Protein AF-A0AAV6JRD3-F1 (afdb_monomer_lite)

Radius of gyration: 18.81 Å; chains: 1; bounding box: 59×40×42 Å

pLDDT: mean 80.66, std 15.33, range [38.19, 94.69]

Secondary structure (DSSP, 8-state):
-HHHHHHHHHHHHHHHHHHHHHHHHHHHHHHS-S-SS-TTSS-SS---SSPPPGGG---GGG---------PPPHHHHHHHH--GGGGGGS-HHHHHHHH-TT-TTGGGS-SS--EE-TT--STTSS---SSS----SEE-PPPP-HHHHHHHHHHHGGG---

Structure (mmCIF, N/CA/C/O backbone):
data_AF-A0AAV6JRD3-F1
#
_entry.id   AF-A0AAV6JRD3-F1
#
loop_
_atom_site.group_PDB
_atom_site.id
_atom_site.type_symbol
_atom_site.label_atom_id
_atom_site.label_alt_id
_atom_site.label_comp_id
_atom_site.label_asym_id
_atom_site.label_entity_id
_atom_site.label_seq_id
_atom_site.pdbx_PDB_ins_code
_atom_site.Cartn_x
_atom_site.Cartn_y
_atom_site.Cartn_z
_atom_site.occupancy
_atom_site.B_iso_or_equiv
_atom_site.auth_seq_id
_atom_site.auth_comp_id
_atom_site.auth_asym_id
_atom_site.auth_atom_id
_atom_site.pdbx_PDB_model_num
ATOM 1 N N . MET A 1 1 ? 35.121 -1.357 -2.273 1.00 59.03 1 MET A N 1
ATOM 2 C CA . MET A 1 1 ? 34.494 -2.526 -2.936 1.00 59.03 1 MET A CA 1
ATOM 3 C C . MET A 1 1 ? 33.089 -2.836 -2.415 1.00 59.03 1 MET A C 1
ATOM 5 O O . MET A 1 1 ? 32.193 -2.919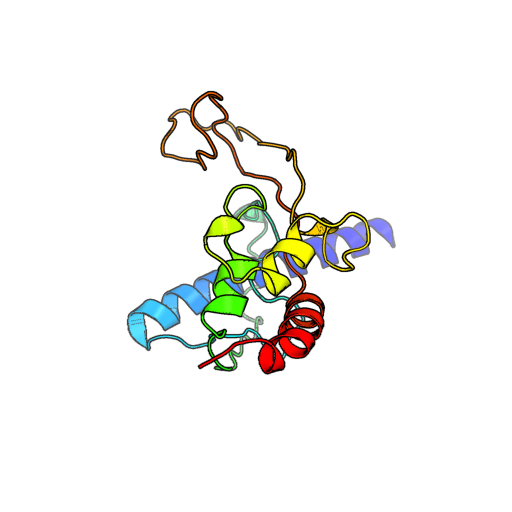 -3.239 1.00 59.03 1 MET A O 1
ATOM 9 N N . GLN A 1 2 ? 32.847 -2.940 -1.099 1.00 62.16 2 GLN A N 1
ATOM 10 C CA . GLN A 1 2 ? 31.506 -3.247 -0.549 1.00 62.16 2 GLN A CA 1
ATOM 11 C C . GLN A 1 2 ? 30.404 -2.230 -0.912 1.00 62.16 2 GLN A C 1
ATOM 13 O O . GLN A 1 2 ? 29.293 -2.633 -1.231 1.00 62.16 2 GLN A O 1
ATOM 18 N N . PHE A 1 3 ? 30.716 -0.930 -0.939 1.00 67.62 3 PHE A N 1
ATOM 19 C CA . PHE A 1 3 ? 29.739 0.125 -1.249 1.00 67.62 3 PHE A CA 1
ATOM 20 C C . PHE A 1 3 ? 29.139 0.015 -2.665 1.00 67.62 3 PHE A C 1
ATOM 22 O O . PHE A 1 3 ? 27.927 0.081 -2.839 1.00 67.62 3 PHE A O 1
ATOM 29 N N . PHE A 1 4 ? 29.976 -0.242 -3.677 1.00 69.38 4 PHE A N 1
ATOM 30 C CA . PHE A 1 4 ? 29.526 -0.425 -5.063 1.00 69.38 4 PHE A CA 1
ATOM 31 C C . PHE A 1 4 ? 28.664 -1.681 -5.243 1.00 69.38 4 PHE A C 1
ATOM 33 O O . PHE A 1 4 ? 27.686 -1.654 -5.983 1.00 69.38 4 PHE A O 1
ATOM 40 N N . SER A 1 5 ? 28.992 -2.767 -4.537 1.00 71.62 5 SER A N 1
ATOM 41 C CA . SER A 1 5 ? 28.187 -3.993 -4.560 1.00 71.62 5 SER A CA 1
ATOM 42 C C . SER A 1 5 ? 26.819 -3.798 -3.902 1.00 71.62 5 SER A C 1
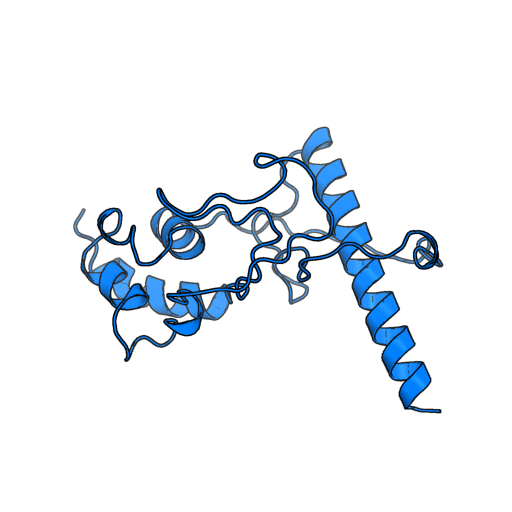ATOM 44 O O . SER A 1 5 ? 25.825 -4.284 -4.433 1.00 71.62 5 SER A O 1
ATOM 46 N N . ALA A 1 6 ? 26.741 -3.049 -2.798 1.00 73.69 6 ALA A N 1
ATOM 47 C CA . ALA A 1 6 ? 25.471 -2.741 -2.143 1.00 73.69 6 ALA A CA 1
ATOM 48 C C . ALA A 1 6 ? 24.545 -1.900 -3.039 1.00 73.69 6 ALA A C 1
ATOM 50 O O . ALA A 1 6 ? 23.369 -2.227 -3.174 1.00 73.69 6 ALA A O 1
ATOM 51 N N . ILE A 1 7 ? 25.077 -0.871 -3.711 1.00 77.75 7 ILE A N 1
ATOM 52 C CA . ILE A 1 7 ? 24.300 -0.040 -4.649 1.00 77.75 7 ILE A CA 1
ATOM 53 C C . ILE A 1 7 ? 23.761 -0.875 -5.811 1.00 77.75 7 ILE A C 1
ATOM 55 O O . ILE A 1 7 ? 22.587 -0.761 -6.156 1.00 77.75 7 ILE A O 1
ATOM 59 N N . LEU A 1 8 ? 24.600 -1.733 -6.395 1.00 79.12 8 LEU A N 1
ATOM 60 C CA . LEU A 1 8 ? 24.185 -2.582 -7.507 1.00 79.12 8 LEU A CA 1
ATOM 61 C C . LEU A 1 8 ? 23.078 -3.561 -7.088 1.00 79.12 8 LEU A C 1
ATOM 63 O O . LEU A 1 8 ? 22.110 -3.725 -7.824 1.00 79.12 8 LEU A O 1
ATOM 67 N N . HIS A 1 9 ? 23.172 -4.157 -5.896 1.00 80.38 9 HIS A N 1
ATOM 68 C CA . HIS A 1 9 ? 22.111 -5.019 -5.372 1.00 80.38 9 HIS A CA 1
ATOM 69 C C . HIS A 1 9 ? 20.792 -4.268 -5.171 1.00 80.38 9 HIS A C 1
ATOM 71 O O . HIS A 1 9 ? 19.746 -4.766 -5.580 1.00 80.38 9 HIS A O 1
ATOM 77 N N . VAL A 1 10 ? 20.824 -3.062 -4.594 1.00 81.38 10 VAL A N 1
ATOM 78 C CA . VAL A 1 10 ? 19.614 -2.242 -4.421 1.00 81.38 10 VAL A CA 1
ATOM 79 C C . VAL A 1 10 ? 18.989 -1.893 -5.772 1.00 81.38 10 VAL A C 1
ATOM 81 O O . VAL A 1 10 ? 17.775 -2.006 -5.926 1.00 81.38 10 VAL A O 1
ATOM 84 N N . LEU A 1 11 ? 19.806 -1.539 -6.767 1.00 84.25 11 LEU A N 1
ATOM 85 C CA . LEU A 1 11 ? 19.332 -1.225 -8.114 1.00 84.25 11 LEU A CA 1
ATOM 86 C C . LEU A 1 11 ? 18.676 -2.434 -8.795 1.00 84.25 11 LEU A C 1
ATOM 88 O O . LEU A 1 11 ? 17.604 -2.304 -9.383 1.00 84.25 11 LEU A O 1
ATOM 92 N N . ILE A 1 12 ? 19.287 -3.616 -8.684 1.00 84.12 12 ILE A N 1
ATOM 93 C CA . ILE A 1 12 ? 18.731 -4.859 -9.235 1.00 84.12 12 ILE A CA 1
ATOM 94 C C . ILE A 1 12 ? 17.383 -5.179 -8.580 1.00 84.12 12 ILE A C 1
ATOM 96 O O . ILE A 1 12 ? 16.427 -5.496 -9.286 1.00 84.12 12 ILE A O 1
ATOM 100 N N . MET A 1 13 ? 17.275 -5.050 -7.252 1.00 84.06 13 MET A N 1
ATOM 101 C CA . MET A 1 13 ? 16.005 -5.256 -6.545 1.00 84.06 13 MET A CA 1
ATOM 102 C C . MET A 1 13 ? 14.934 -4.265 -7.013 1.00 84.06 13 MET A C 1
ATOM 104 O O . MET A 1 13 ? 13.817 -4.674 -7.317 1.00 84.06 13 MET A O 1
ATOM 108 N N . PHE A 1 14 ? 15.282 -2.984 -7.132 1.00 87.25 14 PHE A N 1
ATOM 109 C CA . PHE A 1 14 ? 14.376 -1.926 -7.575 1.00 87.25 14 PHE A CA 1
ATOM 110 C C . PHE A 1 14 ? 13.800 -2.193 -8.974 1.00 87.25 14 PHE A C 1
ATOM 112 O O . PHE A 1 14 ? 12.584 -2.168 -9.173 1.00 87.25 14 PHE A O 1
ATOM 119 N N . VAL A 1 15 ? 14.669 -2.533 -9.931 1.00 89.25 15 VAL A N 1
ATOM 120 C CA . VAL A 1 15 ? 14.277 -2.881 -11.305 1.00 89.25 15 VAL A CA 1
ATOM 121 C C . VAL A 1 15 ? 13.451 -4.166 -11.332 1.00 89.25 15 VAL A C 1
ATOM 123 O O . VAL A 1 15 ? 12.418 -4.212 -11.998 1.00 89.25 15 VAL A O 1
ATOM 126 N N . SER A 1 16 ? 13.861 -5.189 -10.577 1.00 88.19 16 SER A N 1
ATOM 127 C CA . SER A 1 16 ? 13.130 -6.454 -10.460 1.00 88.19 16 SER A CA 1
ATOM 128 C C . SER A 1 16 ? 11.689 -6.229 -9.992 1.00 88.19 16 SER A C 1
ATOM 130 O O . SER A 1 16 ? 10.768 -6.708 -10.651 1.00 88.19 16 SER A O 1
ATOM 132 N N . ARG A 1 17 ? 11.477 -5.431 -8.933 1.00 87.75 17 ARG A N 1
ATOM 133 C CA . ARG A 1 17 ? 10.131 -5.098 -8.428 1.00 87.75 17 ARG A CA 1
ATOM 134 C C . ARG A 1 17 ? 9.294 -4.325 -9.449 1.00 87.75 17 ARG A C 1
ATOM 136 O O . ARG A 1 17 ? 8.082 -4.510 -9.527 1.00 87.75 17 ARG A O 1
ATOM 143 N N . TYR A 1 18 ? 9.918 -3.455 -10.243 1.00 90.31 18 TYR A N 1
ATOM 144 C CA . TYR A 1 18 ? 9.205 -2.715 -11.285 1.00 90.31 18 TYR A CA 1
ATOM 145 C C . TYR A 1 18 ? 8.716 -3.642 -12.406 1.00 90.31 18 TYR A C 1
ATOM 147 O O . TYR A 1 18 ? 7.549 -3.593 -12.794 1.00 90.31 18 TYR A O 1
ATOM 155 N N . VAL A 1 19 ? 9.592 -4.524 -12.900 1.00 90.38 19 VAL A N 1
ATOM 156 C CA . VAL A 1 19 ? 9.264 -5.494 -13.961 1.00 90.38 19 VAL A CA 1
ATOM 157 C C . VAL A 1 19 ? 8.207 -6.491 -13.494 1.00 90.38 19 VAL A C 1
ATOM 159 O O . VAL A 1 19 ? 7.276 -6.809 -14.230 1.00 90.38 19 VAL A O 1
ATOM 162 N N . GLU A 1 20 ? 8.301 -6.922 -12.244 1.00 88.50 20 GLU A N 1
ATOM 163 C CA . GLU A 1 20 ? 7.298 -7.740 -11.578 1.00 88.50 20 GLU A CA 1
ATOM 164 C C . GLU A 1 20 ? 5.902 -7.088 -11.580 1.00 88.50 20 GLU A C 1
ATOM 166 O O . GLU A 1 20 ? 4.917 -7.726 -11.970 1.00 88.50 20 GLU A O 1
ATOM 171 N N . GLY A 1 21 ? 5.825 -5.791 -11.259 1.00 88.50 21 GLY A N 1
ATOM 172 C CA . GLY A 1 21 ? 4.598 -4.998 -11.365 1.00 88.50 21 GLY A CA 1
ATOM 173 C C . GLY A 1 21 ? 4.055 -4.911 -12.796 1.00 88.50 21 GLY A C 1
ATOM 174 O O . GLY A 1 21 ? 2.849 -5.054 -13.004 1.00 88.50 21 GLY A O 1
ATOM 175 N N . LEU A 1 22 ? 4.921 -4.754 -13.805 1.00 90.50 22 LEU A N 1
ATOM 176 C CA . LEU A 1 22 ? 4.503 -4.780 -15.215 1.00 90.50 22 LEU A CA 1
ATOM 177 C C . LEU A 1 22 ? 3.890 -6.134 -15.597 1.00 90.50 22 LEU A C 1
ATOM 179 O O . LEU A 1 22 ? 2.825 -6.179 -16.215 1.00 90.50 22 LEU A O 1
ATOM 183 N N . CYS A 1 23 ? 4.519 -7.241 -15.194 1.00 90.00 23 CYS A N 1
ATOM 184 C CA . CYS A 1 23 ? 3.989 -8.581 -15.433 1.00 90.00 23 CYS A CA 1
ATOM 185 C C . CYS A 1 23 ? 2.645 -8.808 -14.727 1.00 90.00 23 CYS A C 1
ATOM 187 O O . CYS A 1 23 ? 1.759 -9.435 -15.314 1.00 90.00 23 CYS A O 1
ATOM 189 N N . TRP A 1 24 ? 2.473 -8.282 -13.510 1.00 89.88 24 TRP A N 1
ATOM 190 C CA . TRP A 1 24 ? 1.201 -8.335 -12.787 1.00 89.88 24 TRP A CA 1
ATOM 191 C C . TRP A 1 24 ? 0.104 -7.595 -13.556 1.00 89.88 24 TRP A C 1
ATOM 193 O O . TRP A 1 24 ? -0.953 -8.171 -13.807 1.00 89.88 24 TRP A O 1
ATOM 203 N N . VAL A 1 25 ? 0.377 -6.369 -14.025 1.00 91.00 25 VAL A N 1
ATOM 204 C CA . VAL A 1 25 ? -0.578 -5.586 -14.829 1.00 91.00 25 VAL A CA 1
ATOM 205 C C . VAL A 1 25 ? -0.938 -6.333 -16.109 1.00 91.00 25 VAL A C 1
ATOM 207 O O . VAL A 1 25 ? -2.117 -6.480 -16.418 1.00 91.00 25 VAL A O 1
ATOM 210 N N . CYS A 1 26 ? 0.041 -6.869 -16.842 1.00 90.50 26 CYS A N 1
ATOM 211 C CA . CYS A 1 26 ? -0.246 -7.657 -18.038 1.00 90.50 26 CYS A CA 1
ATOM 212 C C . CYS A 1 26 ? -1.165 -8.849 -17.727 1.00 90.50 26 CYS A C 1
ATOM 214 O O . CYS A 1 26 ? -2.186 -9.018 -18.393 1.00 90.50 26 CYS A O 1
ATOM 216 N N . ARG A 1 27 ? -0.864 -9.655 -16.701 1.00 89.94 27 ARG A N 1
ATOM 217 C CA . ARG A 1 27 ? -1.726 -10.793 -16.341 1.00 89.94 27 ARG A CA 1
ATOM 218 C C . ARG A 1 27 ? -3.112 -10.344 -15.887 1.00 89.94 27 ARG A C 1
ATOM 220 O O . ARG A 1 27 ? -4.080 -10.964 -16.307 1.00 89.94 27 ARG A O 1
ATOM 227 N N . TYR A 1 28 ? -3.218 -9.237 -15.154 1.00 91.19 28 TYR A N 1
ATOM 228 C CA . TYR A 1 28 ? -4.501 -8.661 -14.756 1.00 91.19 28 TYR A CA 1
ATOM 229 C C . TYR A 1 28 ? -5.429 -8.413 -15.955 1.00 91.19 28 TYR A C 1
ATOM 231 O O . TYR A 1 28 ? -6.585 -8.832 -15.933 1.00 91.19 28 TYR A O 1
ATOM 239 N N . TYR A 1 29 ? -4.913 -7.812 -17.032 1.00 94.31 29 TYR A N 1
ATOM 240 C CA . TYR A 1 29 ? -5.709 -7.530 -18.233 1.00 94.31 29 TYR A CA 1
ATOM 241 C C . TYR A 1 29 ? -6.077 -8.782 -19.046 1.00 94.31 29 TYR A C 1
ATOM 243 O O . TYR A 1 29 ? -7.164 -8.826 -19.618 1.00 94.31 29 TYR A O 1
ATOM 251 N N . TYR A 1 30 ? -5.195 -9.784 -19.128 1.00 93.62 30 TYR A N 1
ATOM 252 C CA . TYR A 1 30 ? -5.395 -10.942 -20.016 1.00 93.62 30 TYR A CA 1
ATOM 253 C C . TYR A 1 30 ? -5.946 -12.198 -19.325 1.00 93.62 30 TYR A C 1
ATOM 255 O O . TYR A 1 30 ? -6.532 -13.049 -19.989 1.00 93.62 30 TYR A O 1
ATOM 263 N N . GLN A 1 31 ? -5.730 -12.351 -18.020 1.00 91.38 31 GLN A N 1
ATOM 264 C CA . GLN A 1 31 ? -6.025 -13.565 -17.246 1.00 91.38 31 GLN A CA 1
ATOM 265 C C . GLN A 1 31 ? -6.807 -13.271 -15.953 1.00 91.38 31 GLN A C 1
ATOM 267 O O . GLN A 1 31 ? -7.158 -14.202 -15.231 1.00 91.38 31 GLN A O 1
ATOM 272 N N . GLY A 1 32 ? -7.110 -12.000 -15.669 1.00 87.56 32 GLY A N 1
ATOM 273 C CA . GLY A 1 32 ? -7.724 -11.576 -14.415 1.00 87.56 32 GLY A CA 1
ATOM 274 C C . GLY A 1 32 ? -6.714 -11.470 -13.271 1.00 87.56 32 GLY A C 1
ATOM 275 O O . GLY A 1 32 ? -5.501 -11.542 -13.468 1.00 87.56 32 GLY A O 1
ATOM 276 N N . VAL A 1 33 ? -7.216 -11.261 -12.052 1.00 86.06 33 VAL A N 1
ATOM 277 C CA . VAL A 1 33 ? -6.373 -11.046 -10.866 1.00 86.06 33 VAL A CA 1
ATOM 278 C C . VAL A 1 33 ? -5.498 -12.273 -10.608 1.00 86.06 33 VAL A C 1
ATOM 280 O O . VAL A 1 33 ? -6.005 -13.350 -10.312 1.00 86.06 33 VAL A O 1
ATOM 283 N N . CYS A 1 34 ? -4.177 -12.101 -10.699 1.00 82.69 34 CYS A N 1
ATOM 284 C CA . CYS A 1 34 ? -3.201 -13.155 -10.410 1.00 82.69 34 CYS A CA 1
ATOM 285 C C . CYS A 1 34 ? -2.687 -13.129 -8.961 1.00 82.69 34 CYS A C 1
ATOM 287 O O . CYS A 1 34 ? -2.080 -14.103 -8.521 1.00 82.69 34 CYS A O 1
ATOM 289 N N . SER A 1 35 ? -2.923 -12.034 -8.231 1.00 80.69 35 SER A N 1
ATOM 290 C CA . SER A 1 35 ? -2.590 -11.880 -6.813 1.00 80.69 35 SER A CA 1
ATOM 291 C C . SER A 1 35 ? -3.409 -10.742 -6.190 1.00 80.69 35 SER A C 1
ATOM 293 O O . SER A 1 35 ? -3.308 -9.603 -6.648 1.00 80.69 35 SER A O 1
ATOM 295 N N . TRP A 1 36 ? -4.235 -11.075 -5.194 1.00 75.00 36 TRP A N 1
ATOM 296 C CA . TRP A 1 36 ? -4.930 -10.167 -4.268 1.00 75.00 36 TRP A CA 1
ATOM 297 C C . TRP A 1 36 ? -4.022 -9.749 -3.119 1.00 75.00 36 TRP A C 1
ATOM 299 O O . TRP A 1 36 ? -4.030 -8.596 -2.700 1.00 75.00 36 TRP A O 1
ATOM 309 N N . LEU A 1 37 ? -3.247 -10.719 -2.637 1.00 64.56 37 LEU A N 1
ATOM 310 C CA . LEU A 1 37 ? -2.224 -10.563 -1.621 1.00 64.56 37 LEU A CA 1
ATOM 311 C C . LEU A 1 37 ? -0.961 -11.170 -2.185 1.00 64.56 37 LEU A C 1
ATOM 313 O O . LEU A 1 37 ? -0.920 -12.362 -2.500 1.00 64.56 37 LEU A O 1
ATOM 317 N N . TRP A 1 38 ? 0.077 -10.359 -2.269 1.00 52.78 38 TRP A N 1
ATOM 318 C CA . TRP A 1 38 ? 1.421 -10.764 -2.656 1.00 52.78 38 TRP A CA 1
ATOM 319 C C . TRP A 1 38 ? 2.109 -11.550 -1.527 1.00 52.78 38 TRP A C 1
ATOM 321 O O . TRP A 1 38 ? 3.218 -11.266 -1.083 1.00 52.78 38 TRP A O 1
ATOM 331 N N . SER A 1 39 ? 1.407 -12.562 -1.021 1.00 40.41 39 SER A N 1
ATOM 332 C CA . SER A 1 39 ? 1.873 -13.486 -0.004 1.00 40.41 39 SER A CA 1
ATOM 333 C C . SER A 1 39 ? 2.774 -14.503 -0.688 1.00 40.41 39 SER A C 1
ATOM 335 O O . SER A 1 39 ? 2.282 -15.425 -1.332 1.00 40.41 39 SER A O 1
ATOM 337 N N . VAL A 1 40 ? 4.084 -14.237 -0.639 1.00 41.69 40 VAL A N 1
ATOM 338 C CA . VAL A 1 40 ? 5.201 -15.193 -0.449 1.00 41.69 40 VAL A CA 1
ATOM 339 C C . VAL A 1 40 ? 6.560 -14.491 -0.661 1.00 41.69 40 VAL A C 1
ATOM 341 O O . VAL A 1 40 ? 7.562 -14.983 -0.154 1.00 41.69 40 VAL A O 1
ATOM 344 N N . SER A 1 41 ? 6.626 -13.302 -1.280 1.00 42.41 41 SER A N 1
ATOM 345 C CA . SER A 1 41 ? 7.865 -12.502 -1.324 1.00 42.41 41 SER A CA 1
ATOM 346 C C . SER A 1 41 ? 7.669 -11.105 -0.735 1.00 42.41 41 SER A C 1
ATOM 348 O O . SER A 1 41 ? 7.532 -10.149 -1.482 1.00 42.41 41 SER A O 1
ATOM 350 N N . ASP A 1 42 ? 7.617 -11.022 0.595 1.00 48.81 42 ASP A N 1
ATOM 351 C CA . ASP A 1 42 ? 7.849 -9.873 1.496 1.00 48.81 42 ASP A CA 1
ATOM 352 C C . ASP A 1 42 ? 7.395 -8.427 1.161 1.00 48.81 42 ASP A C 1
ATOM 354 O O . ASP A 1 42 ? 7.507 -7.587 2.049 1.00 48.81 42 ASP A O 1
ATOM 358 N N . LEU A 1 43 ? 6.840 -8.075 -0.005 1.00 49.69 43 LEU A N 1
ATOM 359 C CA . LEU A 1 43 ? 6.364 -6.725 -0.331 1.00 49.69 43 LEU A CA 1
ATOM 360 C C . LEU A 1 43 ? 5.101 -6.784 -1.214 1.00 49.69 43 LEU A C 1
ATOM 362 O O . LEU A 1 43 ? 5.092 -7.358 -2.299 1.00 49.69 43 LEU A O 1
ATOM 366 N N . LEU A 1 44 ? 4.029 -6.174 -0.695 1.00 55.78 44 LEU A N 1
ATOM 367 C CA . LEU A 1 44 ? 2.626 -6.265 -1.129 1.00 55.78 44 LEU A CA 1
ATOM 368 C C . LEU A 1 44 ? 2.268 -5.536 -2.443 1.00 55.78 44 LEU A C 1
ATOM 370 O O . LEU A 1 44 ? 1.137 -5.600 -2.920 1.00 55.78 44 LEU A O 1
ATOM 374 N N . PHE A 1 45 ? 3.190 -4.748 -2.969 1.00 68.25 45 PHE A N 1
ATOM 375 C CA . PHE A 1 45 ? 2.981 -3.758 -4.020 1.00 68.25 45 PHE A CA 1
ATOM 376 C C . PHE A 1 45 ? 4.366 -3.271 -4.449 1.00 68.25 45 PHE A C 1
ATOM 378 O O . PHE A 1 45 ? 5.366 -3.586 -3.803 1.00 68.25 45 PHE A O 1
ATOM 385 N N . TYR A 1 46 ? 4.440 -2.469 -5.510 1.00 83.06 46 TYR A N 1
ATOM 386 C CA . TYR A 1 46 ? 5.684 -1.805 -5.889 1.00 83.06 46 TYR A CA 1
ATOM 387 C C . TYR A 1 46 ? 6.129 -0.826 -4.782 1.00 83.06 46 TYR A C 1
ATOM 389 O O . TYR A 1 46 ? 5.510 0.232 -4.637 1.00 83.06 46 TYR A O 1
ATOM 397 N N . PRO A 1 47 ? 7.176 -1.136 -3.991 1.00 83.00 47 PRO A N 1
ATOM 398 C CA . PRO A 1 47 ? 7.389 -0.524 -2.682 1.00 83.00 47 PRO A CA 1
ATOM 399 C C . PRO A 1 47 ? 8.209 0.762 -2.744 1.00 83.00 47 PRO A C 1
ATOM 401 O O . PRO A 1 47 ? 9.013 1.069 -1.866 1.00 83.00 47 PRO A O 1
ATOM 404 N N . TYR A 1 48 ? 8.012 1.512 -3.821 1.00 86.56 48 TYR A N 1
ATOM 405 C CA . TYR A 1 48 ? 8.744 2.726 -4.106 1.00 86.56 48 TYR A CA 1
ATOM 406 C C . TYR A 1 48 ? 7.811 3.742 -4.751 1.00 86.56 48 TYR A C 1
ATOM 408 O O . TYR A 1 48 ? 6.955 3.405 -5.567 1.00 86.56 48 TYR A O 1
ATOM 416 N N . HIS A 1 49 ? 8.008 5.016 -4.432 1.00 84.81 49 HIS A N 1
ATOM 417 C CA . HIS A 1 49 ? 7.192 6.091 -4.997 1.00 84.81 49 HIS A CA 1
ATOM 418 C C . HIS A 1 49 ? 7.604 6.497 -6.425 1.00 84.81 49 HIS A C 1
ATOM 420 O O . HIS A 1 49 ? 6.863 7.213 -7.096 1.00 84.81 49 HIS A O 1
ATOM 426 N N . TYR A 1 50 ? 8.761 6.031 -6.911 1.00 87.06 50 TYR A N 1
ATOM 427 C CA . TYR A 1 50 ? 9.331 6.391 -8.217 1.00 87.06 50 TYR A CA 1
ATOM 428 C C . TYR A 1 50 ? 9.652 5.155 -9.043 1.00 87.06 50 TYR A C 1
ATOM 430 O O . TYR A 1 50 ? 9.999 4.122 -8.484 1.00 87.06 50 TYR A O 1
ATOM 438 N N . ALA A 1 51 ? 9.591 5.274 -10.368 1.00 89.44 51 ALA A N 1
ATOM 439 C CA . ALA A 1 51 ? 10.033 4.242 -11.304 1.00 89.44 51 ALA A CA 1
ATOM 440 C C . ALA A 1 51 ? 11.569 4.256 -11.490 1.00 89.44 51 ALA A C 1
ATOM 442 O O . ALA A 1 51 ? 12.183 5.315 -11.328 1.00 89.44 51 ALA A O 1
ATOM 443 N N . PRO A 1 52 ? 12.194 3.125 -11.870 1.00 91.06 52 PRO A N 1
ATOM 444 C CA . PRO A 1 52 ? 13.596 3.094 -12.275 1.00 91.06 52 PRO A CA 1
ATOM 445 C C . PRO A 1 52 ? 13.827 3.814 -13.604 1.00 91.06 52 PRO A C 1
ATOM 447 O O . PRO A 1 52 ? 12.914 3.976 -14.419 1.00 91.06 52 PRO A O 1
ATOM 450 N N . PHE A 1 53 ? 15.077 4.205 -13.859 1.00 89.25 53 PHE A N 1
ATOM 451 C CA . PHE A 1 53 ? 15.462 4.688 -15.180 1.00 89.25 53 PHE A CA 1
ATOM 452 C C . PHE A 1 53 ? 15.497 3.540 -16.187 1.00 89.25 53 PHE A C 1
ATOM 454 O O . PHE A 1 53 ? 15.913 2.420 -15.888 1.00 89.25 53 PHE A O 1
ATOM 461 N N . ALA A 1 54 ? 15.141 3.838 -17.438 1.00 89.56 54 ALA A N 1
ATOM 462 C CA . ALA A 1 54 ? 15.171 2.840 -18.503 1.00 89.56 54 ALA A CA 1
ATOM 463 C C . ALA A 1 54 ? 16.580 2.287 -18.779 1.00 89.56 54 ALA A C 1
ATOM 465 O O . ALA A 1 54 ? 16.722 1.130 -19.163 1.00 89.56 54 ALA A O 1
ATOM 466 N N . SER A 1 55 ? 17.627 3.081 -18.534 1.00 91.62 55 SER A N 1
ATOM 467 C CA . SER A 1 55 ? 19.029 2.659 -18.652 1.00 91.62 55 SER A CA 1
ATOM 468 C C . SER A 1 55 ? 19.424 1.530 -17.697 1.00 91.62 55 SER A C 1
ATOM 470 O O . SER A 1 55 ? 20.426 0.849 -17.948 1.00 91.62 55 SER A O 1
ATOM 472 N N . ASP A 1 56 ? 18.656 1.347 -16.622 1.00 89.56 56 ASP A N 1
ATOM 473 C CA . ASP A 1 56 ? 18.926 0.383 -15.556 1.00 89.56 56 ASP A CA 1
ATOM 474 C C . ASP A 1 56 ? 18.187 -0.945 -15.786 1.00 89.56 56 ASP A C 1
ATOM 476 O O . ASP A 1 56 ? 18.510 -1.951 -15.158 1.00 89.56 56 ASP A O 1
ATOM 480 N N . MET A 1 57 ? 17.249 -0.987 -16.742 1.00 87.00 57 MET A N 1
ATOM 481 C CA . MET A 1 57 ? 16.504 -2.186 -17.136 1.00 87.00 57 MET A CA 1
ATOM 482 C C . MET A 1 57 ? 17.368 -3.142 -17.973 1.00 87.00 57 MET A C 1
ATOM 484 O O . MET A 1 57 ? 17.214 -3.265 -19.188 1.00 87.00 57 MET A O 1
ATOM 488 N N . LYS A 1 58 ? 18.314 -3.817 -17.318 1.00 87.12 58 LYS A N 1
ATOM 489 C CA . LYS A 1 58 ? 19.253 -4.775 -17.921 1.00 87.12 58 LYS A CA 1
ATOM 490 C C . LYS A 1 58 ? 19.144 -6.135 -17.235 1.00 87.12 58 LYS A C 1
ATOM 492 O O . LYS A 1 58 ? 18.805 -6.205 -16.061 1.00 87.12 58 LYS A O 1
ATOM 497 N N . GLY A 1 59 ? 19.464 -7.210 -17.961 1.00 82.69 59 GLY A N 1
ATOM 498 C CA . GLY A 1 59 ? 19.514 -8.565 -17.388 1.00 82.69 59 GLY A CA 1
ATOM 499 C C . GLY A 1 59 ? 18.148 -9.130 -16.983 1.00 82.69 59 GLY A C 1
ATOM 500 O O . GLY A 1 59 ? 18.055 -9.872 -16.018 1.00 82.69 59 GLY A O 1
ATOM 501 N N . LEU A 1 60 ? 17.081 -8.764 -17.701 1.00 83.75 60 LEU A N 1
ATOM 502 C CA . LEU A 1 60 ? 15.709 -9.153 -17.347 1.00 83.75 60 LEU A CA 1
ATOM 503 C C . LEU A 1 60 ? 15.339 -10.590 -17.745 1.00 83.75 60 LEU A C 1
ATOM 505 O O . LEU A 1 60 ? 14.314 -11.093 -17.297 1.00 83.75 60 LEU A O 1
ATOM 509 N N . ALA A 1 61 ? 16.132 -11.232 -18.607 1.00 83.75 61 ALA A N 1
ATOM 510 C CA . ALA A 1 61 ? 15.819 -12.553 -19.157 1.00 83.75 61 ALA A CA 1
ATOM 511 C C . ALA A 1 61 ? 15.811 -13.661 -18.091 1.00 83.75 61 ALA A C 1
ATOM 513 O O . ALA A 1 61 ? 15.055 -14.617 -18.223 1.00 83.75 61 ALA A O 1
ATOM 514 N N . ASP A 1 62 ? 16.608 -13.497 -17.035 1.00 82.06 62 ASP A N 1
ATOM 515 C CA . ASP A 1 62 ? 16.765 -14.482 -15.962 1.00 82.06 62 ASP A CA 1
ATOM 516 C C . ASP A 1 62 ? 15.800 -14.237 -14.785 1.00 82.06 62 ASP A C 1
ATOM 518 O O . ASP A 1 62 ? 15.893 -14.895 -13.750 1.00 82.06 62 ASP A O 1
ATOM 522 N N . LEU A 1 63 ? 14.886 -13.263 -14.900 1.00 81.56 63 LEU A N 1
ATOM 523 C CA . LEU A 1 63 ? 13.964 -12.919 -13.822 1.00 81.56 63 LEU A CA 1
ATOM 524 C C . LEU A 1 63 ? 12.767 -13.881 -13.799 1.00 81.56 63 LEU A C 1
ATOM 526 O O . LEU A 1 63 ? 11.835 -13.766 -14.596 1.00 81.56 63 LEU A O 1
ATOM 530 N N . GLU A 1 64 ? 12.763 -14.802 -12.840 1.00 82.25 64 GLU A N 1
ATOM 531 C CA . GLU A 1 64 ? 11.615 -15.670 -12.579 1.00 82.25 64 GLU A CA 1
ATOM 532 C C . GLU A 1 64 ? 10.562 -14.946 -11.726 1.00 82.25 64 GLU A C 1
ATOM 534 O O . GLU A 1 64 ? 10.811 -14.586 -10.576 1.00 82.25 64 GLU A O 1
ATOM 539 N N . ILE A 1 65 ? 9.365 -14.743 -12.290 1.00 83.31 65 ILE A N 1
ATOM 540 C CA . ILE A 1 65 ? 8.240 -14.080 -11.612 1.00 83.31 65 ILE A CA 1
ATOM 541 C C . ILE A 1 65 ? 7.106 -15.079 -11.401 1.00 83.31 65 ILE A C 1
ATOM 543 O O . ILE A 1 65 ? 6.496 -15.583 -12.354 1.00 83.31 65 ILE A O 1
ATOM 547 N N . THR A 1 66 ? 6.782 -15.314 -10.134 1.00 83.19 66 THR A N 1
ATOM 548 C CA . THR A 1 66 ? 5.665 -16.157 -9.707 1.00 83.19 66 THR A CA 1
ATOM 549 C C . THR A 1 66 ? 4.669 -15.320 -8.913 1.00 83.19 66 THR A C 1
ATOM 551 O O . THR A 1 66 ? 5.057 -14.461 -8.129 1.00 83.19 66 THR A O 1
ATOM 554 N N . PHE A 1 67 ? 3.375 -15.544 -9.146 1.00 81.44 67 PHE A N 1
ATOM 555 C CA . PHE A 1 67 ? 2.305 -14.868 -8.415 1.00 81.44 67 PHE A CA 1
ATOM 556 C C . PHE A 1 67 ? 1.502 -15.905 -7.637 1.00 81.44 67 PHE A C 1
ATOM 558 O O . PHE A 1 67 ? 1.210 -16.985 -8.157 1.00 81.44 67 PHE A O 1
ATOM 565 N N . PHE A 1 68 ? 1.112 -15.545 -6.419 1.00 82.19 68 PHE A N 1
ATOM 566 C CA . PHE A 1 68 ? 0.224 -16.330 -5.572 1.00 82.19 68 PHE A CA 1
ATOM 567 C C . PHE A 1 68 ? -1.074 -15.549 -5.381 1.00 82.19 68 PHE A C 1
ATOM 569 O O . PHE A 1 68 ? -1.039 -14.355 -5.085 1.00 82.19 68 PHE A O 1
ATOM 576 N N . LEU A 1 69 ? -2.218 -16.212 -5.577 1.00 81.50 69 LEU A N 1
ATOM 577 C CA . LEU A 1 69 ? -3.503 -15.519 -5.663 1.00 81.50 69 LEU A CA 1
ATOM 578 C C . LEU A 1 69 ? -3.891 -14.828 -4.348 1.00 81.50 69 LEU A C 1
ATOM 580 O O . LEU A 1 69 ? -4.354 -13.696 -4.384 1.00 81.50 69 LEU A O 1
ATOM 584 N N . GLY A 1 70 ? -3.688 -15.471 -3.198 1.00 80.69 70 GLY A N 1
ATOM 585 C CA . GLY A 1 70 ? -4.129 -14.930 -1.909 1.00 80.69 70 GLY A CA 1
ATOM 586 C C . GLY A 1 70 ? -5.647 -14.706 -1.831 1.00 80.69 70 GLY A C 1
ATOM 587 O O . GLY A 1 70 ? -6.409 -15.237 -2.641 1.00 80.69 70 GLY A O 1
ATOM 588 N N . GLU A 1 71 ? -6.080 -13.912 -0.855 1.00 82.50 71 GLU A N 1
ATOM 589 C CA . GLU A 1 71 ? -7.490 -13.587 -0.604 1.00 82.50 71 GLU A CA 1
ATOM 590 C C . GLU A 1 71 ? -7.685 -12.067 -0.537 1.00 82.50 71 GLU A C 1
ATOM 592 O O . GLU A 1 71 ? -6.810 -11.368 -0.046 1.00 82.50 71 GLU A O 1
ATOM 597 N N . PRO A 1 72 ? -8.805 -11.506 -1.006 1.00 86.38 72 PRO A N 1
ATOM 598 C CA . PRO A 1 72 ? -9.057 -10.075 -0.856 1.00 86.38 72 PRO A CA 1
ATOM 599 C C . PRO A 1 72 ? -9.218 -9.676 0.621 1.00 86.38 72 PRO A C 1
ATOM 601 O O . PRO A 1 72 ? -9.740 -10.443 1.432 1.00 8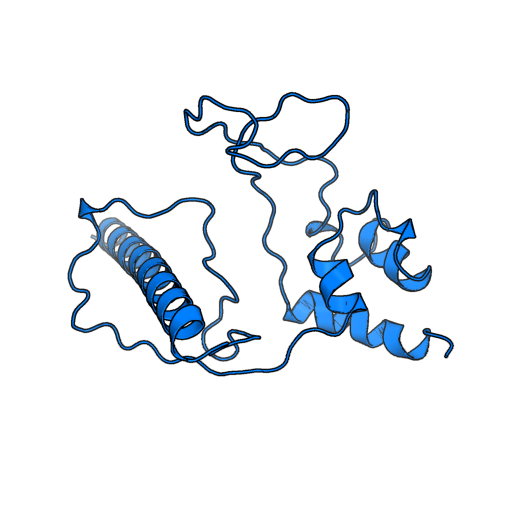6.38 72 PRO A O 1
ATOM 604 N N . PHE A 1 73 ? -8.841 -8.439 0.960 1.00 86.50 73 PHE A N 1
ATOM 605 C CA . PHE A 1 73 ? -9.130 -7.871 2.278 1.00 86.50 73 PHE A CA 1
ATOM 606 C C . PHE A 1 73 ? -10.629 -7.826 2.572 1.00 86.50 73 PHE A C 1
ATOM 608 O O . PHE A 1 73 ? -11.460 -7.619 1.682 1.00 86.50 73 PHE A O 1
ATOM 615 N N . LYS A 1 74 ? -10.981 -7.946 3.858 1.00 90.62 74 LYS A N 1
ATOM 616 C CA . LYS A 1 74 ? -12.346 -7.661 4.304 1.00 90.62 74 LYS A CA 1
ATOM 617 C C . LYS A 1 74 ? -12.640 -6.169 4.107 1.00 90.62 74 LYS A C 1
ATOM 619 O O . LYS A 1 74 ? -11.719 -5.353 4.175 1.00 90.62 74 LYS A O 1
ATOM 624 N N . PRO A 1 75 ? -13.916 -5.772 3.957 1.00 91.88 75 PRO A N 1
ATOM 625 C CA . PRO A 1 75 ? -14.269 -4.376 3.707 1.00 91.88 75 PRO A CA 1
ATOM 626 C C . PRO A 1 75 ? -13.678 -3.390 4.725 1.00 91.88 75 PRO A C 1
ATOM 628 O O . PRO A 1 75 ? -13.161 -2.347 4.337 1.00 91.88 75 PRO A O 1
ATOM 631 N N . PHE A 1 76 ? -13.693 -3.723 6.021 1.00 92.81 76 PHE A N 1
ATOM 632 C CA . PHE A 1 76 ? -13.114 -2.848 7.045 1.00 92.81 76 PHE A CA 1
ATOM 633 C C . PHE A 1 76 ? -11.585 -2.823 7.027 1.00 92.81 76 PHE A C 1
ATOM 635 O O . PHE A 1 76 ? -11.021 -1.752 7.224 1.00 92.81 76 PHE A O 1
ATOM 642 N N . ASP A 1 77 ? -10.918 -3.939 6.730 1.00 91.75 77 ASP A N 1
ATOM 643 C CA . ASP A 1 77 ? -9.456 -3.971 6.586 1.00 91.75 77 ASP A CA 1
ATOM 644 C C . ASP A 1 77 ? -9.016 -3.110 5.395 1.00 91.75 77 ASP A C 1
ATOM 646 O O . ASP A 1 77 ? -8.104 -2.294 5.510 1.00 91.75 77 ASP A O 1
ATOM 650 N N . GLN A 1 78 ? -9.738 -3.203 4.272 1.00 92.19 78 GLN A N 1
ATOM 651 C CA . GLN A 1 78 ? -9.499 -2.360 3.103 1.00 92.19 78 GLN A CA 1
ATOM 652 C C . GLN A 1 78 ? -9.713 -0.874 3.419 1.00 92.19 78 GLN A C 1
ATOM 654 O O . GLN A 1 78 ? -8.897 -0.037 3.029 1.00 92.19 78 GLN A O 1
ATOM 659 N N . LEU A 1 79 ? -10.793 -0.525 4.126 1.00 93.69 79 LEU A N 1
ATOM 660 C CA . LEU A 1 79 ? -11.054 0.860 4.524 1.00 93.69 79 LEU A CA 1
ATOM 661 C C . LEU A 1 79 ? -9.975 1.387 5.473 1.00 93.69 79 LEU A C 1
ATOM 663 O O . LEU A 1 79 ? -9.524 2.515 5.293 1.00 93.69 79 LEU A O 1
ATOM 667 N N . MET A 1 80 ? -9.511 0.573 6.422 1.00 93.50 80 MET A N 1
ATOM 668 C CA . MET A 1 80 ? -8.380 0.924 7.284 1.00 93.50 80 MET A CA 1
ATOM 669 C C . MET A 1 80 ? -7.089 1.126 6.483 1.00 93.50 80 MET A C 1
ATOM 671 O O . MET A 1 80 ? -6.299 2.002 6.823 1.00 93.50 80 MET A O 1
ATOM 675 N N . GLY A 1 81 ? -6.893 0.368 5.402 1.00 90.81 81 GLY A N 1
ATOM 676 C CA . GLY A 1 81 ? -5.758 0.523 4.494 1.00 90.81 81 GLY A CA 1
ATOM 677 C C . GLY A 1 81 ? -5.845 1.714 3.528 1.00 90.81 81 GLY A C 1
ATOM 678 O O . GLY A 1 81 ? -4.847 2.059 2.905 1.00 90.81 81 GLY A O 1
ATOM 679 N N . THR A 1 82 ? -7.023 2.333 3.373 1.00 90.50 82 THR A N 1
ATOM 680 C CA . THR A 1 82 ? -7.274 3.339 2.320 1.00 90.50 82 THR A CA 1
ATOM 681 C C . THR A 1 82 ? -7.631 4.719 2.867 1.00 90.50 82 THR A C 1
ATOM 683 O O . THR A 1 82 ? -7.301 5.735 2.256 1.00 90.50 82 THR A O 1
ATOM 686 N N . LEU A 1 83 ? -8.359 4.782 3.983 1.00 91.81 83 LEU A N 1
ATOM 687 C CA . LEU A 1 83 ? -8.876 6.041 4.504 1.00 91.81 83 LEU A CA 1
ATOM 688 C C . LEU A 1 83 ? -7.830 6.774 5.355 1.00 91.81 83 LEU A C 1
ATOM 690 O O . LEU A 1 83 ? -7.149 6.148 6.165 1.00 91.81 83 LEU A O 1
ATOM 694 N N . PRO A 1 84 ? -7.756 8.114 5.264 1.00 92.44 84 PRO A N 1
ATOM 695 C CA . PRO A 1 84 ? -7.040 8.915 6.247 1.00 92.44 84 PRO A CA 1
ATOM 696 C C . PRO A 1 84 ? -7.826 8.988 7.566 1.00 92.44 84 PRO A C 1
ATOM 698 O O . PRO A 1 84 ? -9.057 8.875 7.574 1.00 92.44 84 PRO A O 1
ATOM 701 N N . ALA A 1 85 ? -7.143 9.284 8.677 1.00 91.56 85 ALA A N 1
ATOM 702 C CA . ALA A 1 85 ? -7.763 9.432 10.003 1.00 91.56 85 ALA A CA 1
ATOM 703 C C . ALA A 1 85 ? -8.928 10.445 10.026 1.00 91.56 85 ALA A C 1
ATOM 705 O O . ALA A 1 85 ? -9.943 10.227 10.696 1.00 91.56 85 ALA A O 1
ATOM 706 N N . ALA A 1 86 ? -8.847 11.497 9.203 1.00 90.00 86 ALA A N 1
ATOM 707 C CA . ALA A 1 86 ? -9.906 12.493 9.022 1.00 90.00 86 ALA A CA 1
ATOM 708 C C . ALA A 1 86 ? -11.242 11.903 8.519 1.00 90.00 86 ALA A C 1
ATOM 710 O O . ALA A 1 86 ? -12.299 12.480 8.757 1.00 90.00 86 ALA A O 1
ATOM 711 N N . SER A 1 87 ? -11.212 10.747 7.846 1.00 93.38 87 SER A N 1
ATOM 712 C CA . SER A 1 87 ? -12.398 10.025 7.356 1.00 93.38 87 SER A CA 1
ATOM 713 C C . SER A 1 87 ? -12.786 8.833 8.242 1.00 93.38 87 SER A C 1
ATOM 715 O O . SER A 1 87 ? -13.600 8.002 7.842 1.00 93.38 87 SER A O 1
ATOM 717 N N . SER A 1 88 ? -12.251 8.747 9.465 1.00 92.69 88 SER A N 1
ATOM 718 C CA . SER A 1 88 ? -12.532 7.647 10.402 1.00 92.69 88 SER A CA 1
ATOM 719 C C . SER A 1 88 ? -14.017 7.503 10.762 1.00 92.69 88 SER A C 1
ATOM 721 O O . SER A 1 88 ? -14.455 6.424 11.153 1.00 92.69 88 SER A O 1
ATOM 723 N N . SER A 1 89 ? -14.840 8.536 10.571 1.00 92.44 89 SER A N 1
ATOM 724 C CA . SER A 1 89 ? -16.296 8.454 10.752 1.00 92.44 89 SER A CA 1
ATOM 725 C C . SER A 1 89 ? -16.971 7.383 9.879 1.00 92.44 89 SER A C 1
ATOM 727 O O . SER A 1 89 ? -18.009 6.859 10.283 1.00 92.44 89 SER A O 1
ATOM 729 N N . ALA A 1 90 ? -16.367 7.003 8.747 1.00 91.88 90 ALA A N 1
ATOM 730 C CA . ALA A 1 90 ? -16.842 5.925 7.875 1.00 91.88 90 ALA A CA 1
ATOM 731 C C . ALA A 1 90 ? -16.665 4.513 8.474 1.00 91.88 90 ALA A C 1
ATOM 733 O O . ALA A 1 90 ? -17.223 3.549 7.954 1.00 91.88 90 ALA A O 1
ATOM 734 N N . LEU A 1 91 ? -15.903 4.382 9.563 1.00 92.81 91 LEU A N 1
ATOM 735 C CA . LEU A 1 91 ? -15.623 3.121 10.246 1.00 92.81 91 LEU A CA 1
ATOM 736 C C . LEU A 1 91 ? -16.404 3.000 11.567 1.00 92.81 91 LEU A C 1
ATOM 738 O O . LEU A 1 91 ? -16.811 4.018 12.141 1.00 92.81 91 LEU A O 1
ATOM 742 N N . PRO A 1 92 ? -16.592 1.778 12.101 1.00 92.62 92 PRO A N 1
ATOM 743 C CA . PRO A 1 92 ? -17.125 1.563 13.447 1.00 92.62 92 PRO A CA 1
ATOM 744 C C . PRO A 1 92 ? -16.241 2.201 14.526 1.00 92.62 92 PRO A C 1
ATOM 746 O O . PRO A 1 92 ? -15.024 2.275 14.371 1.00 92.62 92 PRO A O 1
ATOM 749 N N . GLU A 1 93 ? -16.834 2.620 15.650 1.00 90.94 93 GLU A N 1
ATOM 750 C CA . GLU A 1 93 ? -16.144 3.398 16.697 1.00 90.94 93 GLU A CA 1
ATOM 751 C C . GLU A 1 93 ? -14.834 2.753 17.183 1.00 90.94 93 GLU A C 1
ATOM 753 O O . GLU A 1 93 ? -13.828 3.445 17.329 1.00 90.94 93 GLU A O 1
ATOM 758 N N . ALA A 1 94 ? -14.823 1.429 17.370 1.00 91.88 94 ALA A N 1
ATOM 759 C CA . ALA A 1 94 ? -13.640 0.692 17.810 1.00 91.88 94 ALA A CA 1
ATOM 760 C C . ALA A 1 94 ? -12.454 0.847 16.839 1.00 91.88 94 ALA A C 1
ATOM 762 O O . ALA A 1 94 ? -11.322 1.039 17.276 1.00 91.88 94 ALA A O 1
ATOM 763 N N . TYR A 1 95 ? -12.719 0.844 15.529 1.00 93.81 95 TYR A N 1
ATOM 764 C CA . TYR A 1 95 ? -11.701 1.001 14.488 1.00 93.81 95 TYR A CA 1
ATOM 765 C C . TYR A 1 95 ? -11.189 2.443 14.408 1.00 93.81 95 TYR A C 1
ATOM 767 O O . TYR A 1 95 ? -10.005 2.662 14.170 1.00 93.81 95 TYR A O 1
ATOM 775 N N . ARG A 1 96 ? -12.037 3.445 14.691 1.00 94.00 96 ARG A N 1
ATOM 776 C CA . ARG A 1 96 ? -11.625 4.866 14.689 1.00 94.00 96 ARG A CA 1
ATOM 777 C C . ARG A 1 96 ? -10.500 5.147 15.674 1.00 94.00 96 ARG A C 1
ATOM 779 O O . ARG A 1 96 ? -9.661 6.007 15.413 1.00 94.00 96 ARG A O 1
ATOM 786 N N . ARG A 1 97 ? -10.487 4.433 16.804 1.00 93.50 97 ARG A N 1
ATOM 787 C CA . ARG A 1 97 ? -9.445 4.574 17.829 1.00 93.50 97 ARG A CA 1
ATOM 788 C C . ARG A 1 97 ? -8.082 4.160 17.289 1.00 93.50 97 ARG A C 1
ATOM 790 O O . ARG A 1 97 ? -7.110 4.847 17.558 1.00 93.50 97 ARG A O 1
ATOM 797 N N . LEU A 1 98 ? -8.018 3.141 16.431 1.00 94.62 98 LEU A N 1
ATOM 798 C CA . LEU A 1 98 ? -6.758 2.722 15.814 1.00 94.62 98 LEU A CA 1
ATOM 799 C C . LEU A 1 98 ? -6.125 3.803 14.919 1.00 94.62 98 LEU A C 1
ATOM 801 O O . LEU A 1 98 ? -4.907 3.802 14.761 1.00 94.62 98 LEU A O 1
ATOM 805 N N . MET A 1 99 ? -6.916 4.724 14.360 1.00 93.56 99 MET A N 1
ATOM 806 C CA . MET A 1 99 ? -6.411 5.788 13.480 1.00 93.56 99 MET A CA 1
ATOM 807 C C . MET A 1 99 ? -6.034 7.078 14.217 1.00 93.56 99 MET A C 1
ATOM 809 O O . MET A 1 99 ? -5.276 7.876 13.680 1.00 93.56 99 MET A O 1
ATOM 813 N N . ASN A 1 100 ? -6.605 7.321 15.402 1.00 91.75 100 ASN A N 1
ATOM 814 C CA . ASN A 1 100 ? -6.516 8.618 16.085 1.00 91.75 100 ASN A CA 1
ATOM 815 C C . ASN A 1 100 ? -5.853 8.547 17.467 1.00 91.75 100 ASN A C 1
ATOM 817 O O . ASN A 1 100 ? -5.394 9.571 17.965 1.00 91.75 100 ASN A O 1
ATOM 821 N N . ASP A 1 101 ? -5.852 7.383 18.122 1.00 93.62 101 ASP A N 1
ATOM 822 C CA . ASP A 1 101 ? -5.307 7.237 19.472 1.00 93.62 101 ASP A CA 1
ATOM 823 C C . ASP A 1 101 ? -3.768 7.265 19.430 1.00 93.62 101 ASP A C 1
ATOM 825 O O . ASP A 1 101 ? -3.174 6.421 18.752 1.00 93.62 101 ASP A O 1
ATOM 829 N N . PRO A 1 102 ? -3.100 8.172 20.171 1.00 93.31 102 PRO A N 1
ATOM 830 C CA . PRO A 1 102 ? -1.644 8.192 20.307 1.00 93.31 102 PRO A CA 1
ATOM 831 C C . PRO A 1 102 ? -1.030 6.865 20.776 1.00 93.31 102 PRO A C 1
ATOM 833 O O . PRO A 1 102 ? 0.135 6.595 20.496 1.00 93.31 102 PRO A O 1
ATOM 836 N N . ALA A 1 103 ? -1.796 6.039 21.495 1.00 94.06 103 ALA 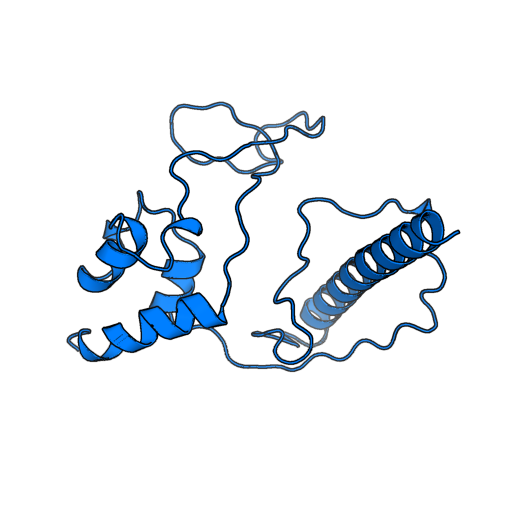A N 1
ATOM 837 C CA . ALA A 1 103 ? -1.374 4.721 21.961 1.00 94.06 103 ALA A CA 1
ATOM 838 C C . ALA A 1 103 ? -1.596 3.604 20.924 1.00 94.06 103 ALA A C 1
ATOM 840 O O . ALA A 1 103 ? -1.264 2.446 21.190 1.00 94.06 103 ALA A O 1
ATOM 841 N N . SER A 1 104 ? -2.170 3.919 19.757 1.00 94.25 104 SER A N 1
ATOM 842 C CA . SER A 1 104 ? -2.418 2.933 18.709 1.00 94.25 104 SER A CA 1
ATOM 843 C C . SER A 1 104 ? -1.099 2.395 18.140 1.00 94.25 104 SER A C 1
ATOM 845 O O . SER A 1 104 ? -0.253 3.173 17.690 1.00 94.25 104 SER A O 1
ATOM 847 N N . PRO A 1 105 ? -0.922 1.064 18.066 1.00 94.25 105 PRO A N 1
ATOM 848 C CA . PRO A 1 105 ? 0.290 0.463 17.516 1.00 94.25 105 PRO A CA 1
ATOM 849 C C . PRO A 1 105 ? 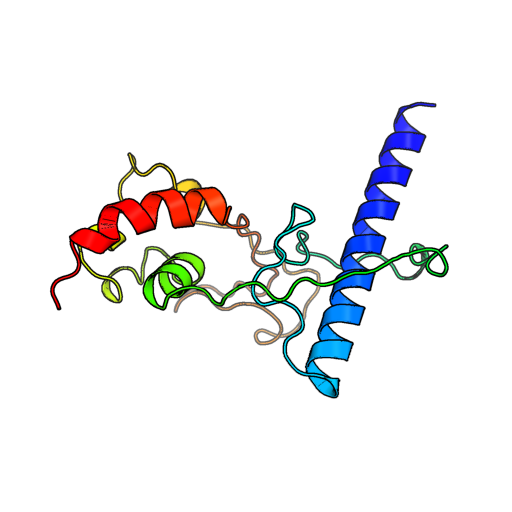0.459 0.720 16.012 1.00 94.25 105 PRO A C 1
ATOM 851 O O . PRO A 1 105 ? 1.564 0.548 15.501 1.00 94.25 105 PRO A O 1
ATOM 854 N N . ILE A 1 106 ? -0.602 1.124 15.307 1.00 94.69 106 ILE A N 1
ATOM 855 C CA . ILE A 1 106 ? -0.604 1.400 13.861 1.00 94.69 106 ILE A CA 1
ATOM 856 C C . ILE A 1 106 ? -0.802 2.886 13.530 1.00 94.69 106 ILE A C 1
ATOM 858 O O . ILE A 1 106 ? -1.081 3.229 12.385 1.00 94.69 106 ILE A O 1
ATOM 862 N N . LEU A 1 107 ? -0.640 3.780 14.513 1.00 93.69 107 LEU A N 1
ATOM 863 C CA . LEU A 1 107 ? -0.791 5.226 14.309 1.00 93.69 107 LEU A CA 1
ATOM 864 C C . LEU A 1 107 ? 0.152 5.777 13.228 1.00 93.69 107 LEU A C 1
ATOM 866 O O . LEU A 1 107 ? -0.202 6.710 12.516 1.00 93.69 107 LEU A O 1
ATOM 870 N N . GLU A 1 108 ? 1.333 5.173 13.075 1.00 92.69 108 GLU A N 1
ATOM 871 C CA . GLU A 1 108 ? 2.335 5.561 12.073 1.00 92.69 108 GLU A CA 1
ATOM 872 C C . GLU A 1 108 ? 1.822 5.494 10.624 1.00 92.69 108 GLU A C 1
ATOM 874 O O . GLU A 1 108 ? 2.364 6.172 9.756 1.00 92.69 108 GLU A O 1
ATOM 879 N N . PHE A 1 109 ? 0.760 4.726 10.356 1.00 92.56 109 PHE A N 1
ATOM 880 C CA . PHE A 1 109 ? 0.127 4.652 9.036 1.00 92.56 109 PHE A CA 1
ATOM 881 C C . PHE A 1 109 ? -0.751 5.867 8.719 1.00 92.56 109 PHE A C 1
ATOM 883 O O . PHE A 1 109 ? -1.117 6.070 7.562 1.00 92.56 109 PHE A O 1
ATOM 890 N N . TYR A 1 110 ? -1.078 6.687 9.722 1.00 92.88 110 TYR A N 1
ATOM 891 C CA . TYR A 1 110 ? -1.999 7.816 9.603 1.00 92.88 110 TYR A CA 1
ATOM 892 C C . TYR A 1 110 ? -1.323 9.139 9.980 1.00 92.88 110 TYR A C 1
ATOM 894 O O . TYR A 1 110 ? -1.749 9.804 10.930 1.00 92.88 110 TYR A O 1
ATOM 902 N N . PRO A 1 111 ? -0.264 9.552 9.259 1.00 90.12 111 PRO A N 1
ATOM 903 C CA . PRO A 1 111 ? 0.396 10.810 9.554 1.00 90.12 111 PRO A CA 1
ATOM 904 C C . PRO A 1 111 ? -0.572 11.986 9.310 1.00 90.12 111 PRO A C 1
ATOM 906 O O . PRO A 1 111 ? -1.269 12.003 8.290 1.00 90.12 111 PRO A O 1
ATOM 909 N N . PRO A 1 112 ? -0.631 12.982 10.216 1.00 85.00 112 PRO A N 1
ATOM 910 C CA . PRO A 1 112 ? -1.480 14.159 10.028 1.00 85.00 112 PRO A CA 1
ATOM 911 C C . PRO A 1 112 ? -0.993 15.041 8.870 1.00 85.00 112 PRO A C 1
ATOM 913 O O . PRO A 1 112 ? -1.795 15.718 8.232 1.00 85.00 112 PRO A O 1
ATOM 916 N N . GLU A 1 113 ? 0.310 15.000 8.588 1.00 84.75 113 GLU A N 1
ATOM 917 C CA . GLU A 1 113 ? 0.985 15.730 7.518 1.00 84.75 113 GLU A CA 1
ATOM 918 C C . GLU A 1 113 ? 1.956 14.786 6.801 1.00 84.75 113 GLU A C 1
ATOM 920 O O . GLU A 1 113 ? 2.613 13.960 7.436 1.00 84.75 113 GLU A O 1
ATOM 925 N N . PHE A 1 114 ? 2.063 14.900 5.479 1.00 84.38 114 PHE A N 1
ATOM 926 C CA . PHE A 1 114 ? 2.999 14.122 4.669 1.00 84.38 114 PHE A CA 1
ATOM 927 C C . PHE A 1 114 ? 3.580 14.987 3.551 1.00 84.38 114 PHE A C 1
ATOM 929 O O . PHE A 1 114 ? 2.962 15.952 3.105 1.00 84.38 114 PHE A O 1
ATOM 936 N N . GLU A 1 115 ? 4.783 14.642 3.098 1.00 82.25 115 GLU A N 1
ATOM 937 C CA . GLU A 1 115 ? 5.465 15.387 2.041 1.00 82.25 115 GLU A CA 1
ATOM 938 C C . GLU A 1 115 ? 4.860 15.067 0.668 1.00 82.25 115 GLU A C 1
ATOM 940 O O . GLU A 1 115 ? 4.536 13.914 0.359 1.00 82.25 115 GLU A O 1
ATOM 945 N N . ILE A 1 116 ? 4.751 16.090 -0.176 1.00 79.75 116 ILE A N 1
ATOM 946 C CA . ILE A 1 116 ? 4.276 15.972 -1.550 1.00 79.75 116 ILE A CA 1
ATOM 947 C C . ILE A 1 116 ? 5.390 16.437 -2.495 1.00 79.75 116 ILE A C 1
ATOM 949 O O . ILE A 1 116 ? 5.768 17.606 -2.495 1.00 79.75 116 ILE A O 1
ATOM 953 N N . ASP A 1 117 ? 5.923 15.520 -3.309 1.00 79.69 117 ASP A N 1
ATOM 954 C CA . ASP A 1 117 ? 6.966 15.837 -4.294 1.00 79.69 117 ASP A CA 1
ATOM 955 C C . ASP A 1 117 ? 6.371 16.113 -5.676 1.00 79.69 117 ASP A C 1
ATOM 957 O O . ASP A 1 117 ? 5.865 15.219 -6.357 1.00 79.69 117 ASP A O 1
ATOM 961 N N . MET A 1 118 ? 6.488 17.359 -6.122 1.00 69.56 118 MET A N 1
ATOM 962 C CA . MET A 1 118 ? 5.948 17.839 -7.392 1.00 69.56 118 MET A CA 1
ATOM 963 C C . MET A 1 118 ? 6.529 17.116 -8.621 1.00 69.56 118 MET A C 1
ATOM 965 O O . MET A 1 118 ? 5.882 17.093 -9.670 1.00 69.56 118 MET A O 1
ATOM 969 N N . ASN A 1 119 ? 7.739 16.543 -8.524 1.00 73.00 119 ASN A N 1
ATOM 970 C CA . ASN A 1 119 ? 8.439 15.803 -9.586 1.00 73.00 119 ASN A CA 1
ATOM 971 C C . ASN A 1 119 ? 8.271 16.408 -11.004 1.00 73.00 119 ASN A C 1
ATOM 973 O O . ASN A 1 119 ? 8.010 15.709 -11.985 1.00 73.00 119 ASN A O 1
ATOM 977 N N . GLY A 1 120 ? 8.330 17.741 -11.105 1.00 66.31 120 GLY A N 1
ATOM 978 C CA . GLY A 1 120 ? 8.212 18.490 -12.361 1.00 66.31 120 GLY A CA 1
ATOM 979 C C . GLY A 1 120 ? 6.862 18.403 -13.097 1.00 66.31 120 GLY A C 1
ATOM 980 O O . GLY A 1 120 ? 6.792 18.808 -14.260 1.00 66.31 120 GLY A O 1
ATOM 981 N N . LYS A 1 121 ? 5.790 17.881 -12.481 1.00 62.84 121 LYS A N 1
ATOM 982 C CA . LYS A 1 121 ? 4.475 17.744 -13.134 1.00 62.84 121 LYS A CA 1
ATOM 983 C C . LYS A 1 121 ? 3.746 19.088 -13.239 1.00 62.84 121 LYS A C 1
ATOM 985 O O . LYS A 1 121 ? 3.728 19.888 -12.310 1.00 62.84 121 LYS A O 1
ATOM 990 N N . ARG A 1 122 ? 3.134 19.332 -14.406 1.00 53.00 122 ARG A N 1
ATOM 991 C CA . ARG A 1 122 ? 2.561 20.635 -14.800 1.00 53.00 122 ARG A CA 1
ATOM 992 C C . ARG A 1 122 ? 1.073 20.790 -14.470 1.00 53.00 122 ARG A C 1
ATOM 994 O O . ARG A 1 122 ? 0.605 21.921 -14.387 1.00 53.00 122 ARG A O 1
ATOM 1001 N N . PHE A 1 123 ? 0.318 19.696 -14.324 1.00 55.75 123 PHE A N 1
ATOM 1002 C CA . PHE A 1 123 ? -1.138 19.761 -14.163 1.00 55.75 123 PHE A CA 1
ATOM 1003 C C . PHE A 1 123 ? -1.662 19.062 -12.917 1.00 55.75 123 PHE A C 1
ATOM 1005 O O . PHE A 1 123 ? -1.235 17.964 -12.566 1.00 55.75 123 PHE A O 1
ATOM 1012 N N . ALA A 1 124 ? -2.695 19.676 -12.340 1.00 49.53 124 ALA A N 1
ATOM 1013 C CA . ALA A 1 124 ? -3.199 19.332 -11.024 1.00 49.53 124 ALA A CA 1
ATOM 1014 C C . ALA A 1 124 ? -3.923 17.976 -10.893 1.00 49.53 124 ALA A C 1
ATOM 1016 O O . ALA A 1 124 ? -4.225 17.490 -9.811 1.00 49.53 124 ALA A O 1
ATOM 1017 N N . TRP A 1 125 ? -4.269 17.370 -12.022 1.00 56.81 125 TRP A N 1
ATOM 1018 C CA . TRP A 1 125 ? -4.928 16.065 -12.080 1.00 56.81 125 TRP A CA 1
ATOM 1019 C C . TRP A 1 125 ? -3.927 14.922 -12.285 1.00 56.81 125 TRP A C 1
ATOM 1021 O O . TRP A 1 125 ? -4.308 13.756 -12.267 1.00 56.81 125 TRP A O 1
ATOM 1031 N N . GLN A 1 126 ? -2.645 15.238 -12.498 1.00 51.81 126 GLN A N 1
ATOM 1032 C CA . GLN A 1 126 ? -1.590 14.241 -12.681 1.00 51.81 126 GLN A CA 1
ATOM 1033 C C . GLN A 1 126 ? -1.054 13.703 -11.343 1.00 51.81 126 GLN A C 1
ATOM 1035 O O . GLN A 1 126 ? -0.144 12.859 -11.364 1.00 51.81 126 GLN A O 1
ATOM 1040 N N . VAL A 1 127 ? -1.564 14.214 -10.208 1.00 52.38 127 VAL A N 1
ATOM 1041 C CA . VAL A 1 127 ? -1.179 13.823 -8.844 1.00 52.38 127 VAL A CA 1
ATOM 1042 C C . VAL A 1 127 ? -2.273 14.078 -7.789 1.00 52.38 127 VAL A C 1
ATOM 1044 O O . VAL A 1 127 ? -3.294 14.697 -8.080 1.00 52.38 127 VAL A O 1
ATOM 1047 N N . CYS A 1 128 ? -2.096 13.474 -6.604 1.00 47.34 128 CYS A N 1
ATOM 1048 C CA . CYS A 1 128 ? -3.122 13.262 -5.576 1.00 47.34 128 CYS A CA 1
ATOM 1049 C C . CYS A 1 128 ? -3.601 14.555 -4.906 1.00 47.34 128 CYS A C 1
ATOM 1051 O O . CYS A 1 128 ? -2.814 15.271 -4.303 1.00 47.34 128 CYS A O 1
ATOM 1053 N N . LYS A 1 129 ? -4.918 14.783 -4.904 1.00 52.56 129 LYS A N 1
ATOM 1054 C CA . LYS A 1 129 ? -5.561 15.900 -4.204 1.00 52.56 129 LYS A CA 1
ATOM 1055 C C . LYS A 1 129 ? -6.170 15.411 -2.885 1.00 52.56 129 LYS A C 1
ATOM 1057 O O . LYS A 1 129 ? -7.201 14.742 -2.912 1.00 52.56 129 LYS A O 1
ATOM 1062 N N . LEU A 1 130 ? -5.559 15.738 -1.743 1.00 49.44 130 LEU A N 1
ATOM 1063 C CA . LEU A 1 130 ? -6.126 15.460 -0.415 1.00 49.44 130 LEU A CA 1
ATOM 1064 C C . LEU A 1 130 ? -6.530 16.785 0.267 1.00 49.44 130 LEU A C 1
ATOM 1066 O O . LEU A 1 130 ? -5.717 17.439 0.904 1.00 49.44 130 LEU A O 1
ATOM 1070 N N . GLY A 1 131 ? -7.799 17.191 0.127 1.00 46.84 131 GLY A N 1
ATOM 1071 C CA . GLY A 1 131 ? -8.387 18.311 0.884 1.00 46.84 131 GLY A CA 1
ATOM 1072 C C . GLY A 1 131 ? -8.700 19.595 0.098 1.00 46.84 131 GLY A C 1
ATOM 1073 O O . GLY A 1 131 ? -8.241 19.816 -1.020 1.00 46.84 131 GLY A O 1
ATOM 1074 N N . LEU A 1 132 ? -9.562 20.429 0.693 1.00 43.44 132 LEU A N 1
ATOM 1075 C CA . LEU A 1 132 ? -10.271 21.555 0.062 1.00 43.44 132 LEU A CA 1
ATOM 1076 C C . LEU A 1 132 ? -9.493 22.887 0.024 1.00 43.44 132 LEU A C 1
ATOM 1078 O O . LEU A 1 132 ? -10.062 23.874 -0.434 1.00 43.44 132 LEU A O 1
ATOM 1082 N N . LEU A 1 133 ? -8.230 22.943 0.473 1.00 38.19 133 LEU A N 1
ATOM 1083 C CA . LEU A 1 133 ? -7.489 24.214 0.579 1.00 38.19 133 LEU A CA 1
ATOM 1084 C C . LEU A 1 133 ? -5.986 24.198 0.228 1.00 38.19 133 LEU A C 1
ATOM 1086 O O . LEU A 1 133 ? -5.377 25.257 0.326 1.00 38.19 133 LEU A O 1
ATOM 1090 N N . CYS A 1 134 ? -5.385 23.098 -0.244 1.00 40.31 134 CYS A N 1
ATOM 1091 C CA . CYS A 1 134 ? -3.956 23.104 -0.608 1.00 40.31 134 CYS A CA 1
ATOM 1092 C C . CYS A 1 134 ? -3.711 22.624 -2.046 1.00 40.31 134 CYS A C 1
ATOM 1094 O O . CYS A 1 134 ? -4.243 21.606 -2.493 1.00 40.31 134 CYS A O 1
ATOM 1096 N N . GLU A 1 135 ? -2.920 23.403 -2.784 1.00 42.84 135 GLU A N 1
ATOM 1097 C CA . GLU A 1 135 ? -2.492 23.183 -4.169 1.00 42.84 135 GLU A CA 1
ATOM 1098 C C . GLU A 1 135 ? -1.326 22.186 -4.272 1.00 42.84 135 GLU A C 1
ATOM 1100 O O . GLU A 1 135 ? -0.384 22.410 -5.027 1.00 42.84 135 GLU A O 1
ATOM 1105 N N . ASP A 1 136 ? -1.360 21.069 -3.553 1.00 45.81 136 ASP A N 1
ATOM 1106 C CA . ASP A 1 136 ? -0.201 20.177 -3.552 1.00 45.81 136 ASP A CA 1
ATOM 1107 C C . ASP A 1 136 ? -0.291 19.164 -4.702 1.00 45.81 136 ASP A C 1
ATOM 1109 O O . ASP A 1 136 ? -1.037 18.186 -4.665 1.00 45.81 136 ASP A O 1
ATOM 1113 N N . GLN A 1 137 ? 0.458 19.445 -5.774 1.00 52.56 137 GLN A N 1
ATOM 1114 C CA . GLN A 1 137 ? 0.473 18.697 -7.035 1.00 52.56 137 GLN A CA 1
ATOM 1115 C C . GLN A 1 137 ? 1.681 17.769 -7.127 1.00 52.56 137 GLN A C 1
ATOM 1117 O O . GLN A 1 137 ? 2.575 17.984 -7.941 1.00 52.56 137 GLN A O 1
ATOM 1122 N N . GLY A 1 138 ? 1.727 16.714 -6.317 1.00 62.25 138 GLY A N 1
ATOM 1123 C CA . GLY A 1 138 ? 2.897 15.838 -6.284 1.00 62.25 138 GLY A CA 1
ATOM 1124 C C . GLY A 1 138 ? 2.656 14.424 -5.772 1.00 62.25 138 GLY A C 1
ATOM 1125 O O . GLY A 1 138 ? 1.553 14.030 -5.396 1.00 62.25 138 GLY A O 1
ATOM 1126 N N . ILE A 1 139 ? 3.713 13.623 -5.837 1.00 76.56 139 ILE A N 1
ATOM 1127 C CA . ILE A 1 139 ? 3.785 12.265 -5.320 1.00 76.56 139 ILE A CA 1
ATOM 1128 C C . ILE A 1 139 ? 3.661 12.352 -3.799 1.00 76.56 139 ILE A C 1
ATOM 1130 O O . ILE A 1 139 ? 4.545 12.892 -3.136 1.00 76.56 139 ILE A O 1
ATOM 1134 N N . ALA A 1 140 ? 2.562 11.826 -3.258 1.00 82.62 140 ALA A N 1
ATOM 1135 C CA . ALA A 1 140 ? 2.349 11.737 -1.821 1.00 82.62 140 ALA A CA 1
ATOM 1136 C C . ALA A 1 140 ? 3.316 10.708 -1.221 1.00 82.62 140 ALA A C 1
ATOM 1138 O O . ALA A 1 140 ? 3.192 9.506 -1.476 1.00 82.62 140 ALA A O 1
ATOM 1139 N N . LYS A 1 141 ? 4.274 11.171 -0.416 1.00 84.69 141 LYS A N 1
ATOM 1140 C CA . LYS A 1 141 ? 5.228 10.316 0.298 1.00 84.69 141 LYS A CA 1
ATOM 1141 C C . LYS A 1 141 ? 4.602 9.780 1.581 1.00 84.69 141 LYS A C 1
ATOM 1143 O O . LYS A 1 141 ? 5.012 10.114 2.689 1.00 84.69 141 LYS A O 1
ATOM 1148 N N . LEU A 1 142 ? 3.571 8.960 1.412 1.00 86.94 142 LEU A N 1
ATOM 1149 C CA . LEU A 1 142 ? 2.952 8.240 2.517 1.00 86.94 142 LEU A CA 1
ATOM 1150 C C . LEU A 1 142 ? 3.779 7.001 2.881 1.00 86.94 142 LEU A C 1
ATOM 1152 O O . LEU A 1 142 ? 4.349 6.368 1.981 1.00 86.94 142 LEU A O 1
ATOM 1156 N N . PRO A 1 143 ? 3.833 6.641 4.175 1.00 87.81 143 PRO A N 1
ATOM 1157 C CA . PRO A 1 143 ? 4.373 5.360 4.586 1.00 87.81 143 PRO A CA 1
ATOM 1158 C C . PRO A 1 143 ? 3.497 4.249 4.017 1.00 87.81 143 PRO A C 1
ATOM 1160 O O . PRO A 1 143 ? 2.270 4.354 3.966 1.00 87.81 143 PRO A O 1
ATOM 1163 N N . PHE A 1 144 ? 4.134 3.171 3.587 1.00 87.50 144 PHE A N 1
ATOM 1164 C CA . PHE A 1 144 ? 3.392 1.996 3.182 1.00 87.50 144 PHE A CA 1
ATOM 1165 C C . PHE A 1 144 ? 2.919 1.213 4.403 1.00 87.50 144 PHE A C 1
ATOM 1167 O O . PHE A 1 144 ? 3.637 1.082 5.393 1.00 87.50 144 PHE A O 1
ATOM 1174 N N . ILE A 1 145 ? 1.705 0.684 4.311 1.00 89.31 145 ILE A N 1
ATOM 1175 C CA . ILE A 1 145 ? 1.068 -0.050 5.398 1.00 89.31 145 ILE A CA 1
ATOM 1176 C C . ILE A 1 145 ? 1.644 -1.464 5.470 1.00 89.31 145 ILE A C 1
ATOM 1178 O O . ILE A 1 145 ? 1.656 -2.190 4.475 1.00 89.31 145 ILE A O 1
ATOM 1182 N N . ASP A 1 146 ? 2.075 -1.868 6.665 1.00 89.19 146 ASP A N 1
ATOM 1183 C CA . ASP A 1 146 ? 2.383 -3.267 6.957 1.00 89.19 146 ASP A CA 1
ATOM 1184 C C . ASP A 1 146 ? 1.070 -4.032 7.167 1.00 89.19 146 ASP A C 1
ATOM 1186 O O . ASP A 1 146 ? 0.382 -3.867 8.179 1.00 89.19 146 ASP A O 1
ATOM 1190 N N . GLU A 1 147 ? 0.730 -4.877 6.194 1.00 86.31 147 GLU A N 1
ATOM 1191 C CA . GLU A 1 147 ? -0.459 -5.729 6.217 1.00 86.31 147 GLU A CA 1
ATOM 1192 C C . GLU A 1 147 ? -0.535 -6.583 7.482 1.00 86.31 147 GLU A C 1
ATOM 1194 O O . GLU A 1 147 ? -1.585 -6.643 8.121 1.00 86.31 147 GLU A O 1
ATOM 1199 N N . LYS A 1 148 ? 0.559 -7.255 7.860 1.00 88.88 148 LYS A N 1
ATOM 1200 C CA . LYS A 1 148 ? 0.550 -8.198 8.986 1.00 88.88 148 LYS A CA 1
ATOM 1201 C C . LYS A 1 148 ? 0.232 -7.455 10.272 1.00 88.88 148 LYS A C 1
ATOM 1203 O O . LYS A 1 148 ? -0.541 -7.946 11.094 1.00 88.88 148 LYS A O 1
ATOM 1208 N N . LYS A 1 149 ? 0.801 -6.257 10.420 1.00 91.69 149 LYS A N 1
ATOM 1209 C CA . LYS A 1 149 ? 0.542 -5.376 11.557 1.00 91.69 149 LYS A CA 1
ATOM 1210 C C . LYS A 1 149 ? -0.899 -4.865 11.550 1.00 91.69 149 LYS A C 1
ATOM 1212 O O . LYS A 1 149 ? -1.560 -4.929 12.583 1.00 91.69 149 LYS A O 1
ATOM 1217 N N . LEU A 1 150 ? -1.405 -4.421 10.397 1.00 91.88 150 LEU A N 1
ATOM 1218 C CA . LEU A 1 150 ? -2.781 -3.943 10.253 1.00 91.88 150 LEU A CA 1
ATOM 1219 C C . LEU A 1 150 ? -3.795 -5.038 10.614 1.00 91.88 150 LEU A C 1
ATOM 1221 O O . LEU A 1 150 ? -4.624 -4.840 11.502 1.00 91.88 150 LEU A O 1
ATOM 1225 N N . LEU A 1 151 ? -3.686 -6.205 9.972 1.00 91.88 151 LEU A N 1
ATOM 1226 C CA . LEU A 1 151 ? -4.598 -7.332 10.168 1.00 91.88 151 LEU A CA 1
ATOM 1227 C C . LEU A 1 151 ? -4.535 -7.886 11.595 1.00 91.88 151 LEU A C 1
ATOM 1229 O O . LEU A 1 151 ? -5.549 -8.328 12.134 1.00 91.88 151 LEU A O 1
ATOM 1233 N N . ALA A 1 152 ? -3.364 -7.856 12.241 1.00 93.81 152 ALA A N 1
ATOM 1234 C CA . ALA A 1 152 ? -3.235 -8.270 13.635 1.00 93.81 152 ALA A CA 1
ATOM 1235 C C . ALA A 1 152 ? -4.056 -7.385 14.586 1.00 93.81 152 ALA A C 1
ATOM 1237 O O . ALA A 1 152 ? -4.609 -7.896 15.561 1.00 93.81 152 ALA A O 1
ATOM 1238 N N . GLU A 1 153 ? -4.162 -6.084 14.311 1.00 94.19 153 GLU A N 1
ATOM 1239 C CA . GLU A 1 153 ? -4.938 -5.151 15.131 1.00 94.19 153 GLU A CA 1
ATOM 1240 C C . GLU A 1 153 ? -6.426 -5.165 14.788 1.00 94.19 153 GLU A C 1
ATOM 1242 O O . GLU A 1 153 ? -7.261 -5.218 15.694 1.00 94.19 153 GLU A O 1
ATOM 1247 N N . THR A 1 154 ? -6.787 -5.192 13.502 1.00 92.38 154 THR A N 1
ATOM 1248 C CA . THR A 1 154 ? -8.198 -5.227 13.091 1.00 92.38 154 THR A CA 1
ATOM 1249 C C . THR A 1 154 ? -8.882 -6.524 13.515 1.00 92.38 154 THR A C 1
ATOM 1251 O O . THR A 1 154 ? -10.021 -6.486 13.984 1.00 92.38 154 THR A O 1
ATOM 1254 N N . LYS A 1 155 ? -8.169 -7.658 13.485 1.00 93.25 155 LYS A N 1
ATOM 1255 C CA . LYS A 1 155 ? -8.681 -8.961 13.937 1.00 93.25 155 LYS A CA 1
ATOM 1256 C C . LYS A 1 155 ? -9.110 -8.969 15.405 1.00 93.25 155 LYS A C 1
ATOM 1258 O O . LYS A 1 155 ? -10.066 -9.658 15.756 1.00 93.25 155 LYS A O 1
ATOM 1263 N N . LYS A 1 156 ? -8.455 -8.186 16.273 1.00 93.56 156 LYS A N 1
ATOM 1264 C CA . LYS A 1 156 ? -8.847 -8.054 17.693 1.00 93.56 156 LYS A CA 1
ATOM 1265 C C . LYS A 1 156 ? -10.212 -7.383 17.851 1.00 93.56 156 LYS A C 1
ATOM 1267 O O . LYS A 1 156 ? -10.900 -7.621 18.840 1.00 93.56 156 LYS A O 1
ATOM 1272 N N . LEU A 1 157 ? -10.593 -6.546 16.888 1.00 90.81 157 LEU A N 1
ATOM 1273 C CA . LEU A 1 157 ? -11.824 -5.763 16.917 1.00 90.81 157 LEU A CA 1
ATOM 1274 C C . LEU A 1 157 ? -12.986 -6.435 16.187 1.00 90.81 157 LEU A C 1
ATOM 1276 O O . LEU A 1 157 ? -14.125 -6.017 16.382 1.00 90.81 157 LEU A O 1
ATOM 1280 N N . GLU A 1 158 ? -12.747 -7.492 15.410 1.00 88.19 158 GLU A N 1
ATOM 1281 C CA . GLU A 1 158 ? -13.805 -8.188 14.664 1.00 88.19 158 GLU A CA 1
ATOM 1282 C C . GLU A 1 158 ? -14.953 -8.655 15.568 1.00 88.19 158 GLU A C 1
ATOM 1284 O O . GLU A 1 158 ? -16.118 -8.509 15.209 1.00 88.19 158 GLU A O 1
ATOM 1289 N N . GLY A 1 159 ? -14.649 -9.125 16.783 1.00 85.88 159 GLY A N 1
ATOM 1290 C CA . GLY A 1 159 ? -15.667 -9.539 17.757 1.00 85.88 159 GLY A CA 1
ATOM 1291 C C . GLY A 1 159 ? -16.518 -8.394 18.328 1.00 85.88 159 GLY A C 1
ATOM 1292 O O . GLY A 1 159 ? -17.521 -8.648 18.987 1.00 85.88 159 GLY A O 1
ATOM 1293 N N . THR A 1 160 ? -16.132 -7.136 18.096 1.00 86.38 160 THR A N 1
ATOM 1294 C CA . THR A 1 160 ? -16.879 -5.947 18.551 1.00 86.38 160 THR A CA 1
ATOM 1295 C C . THR A 1 160 ? -17.917 -5.470 17.533 1.00 86.3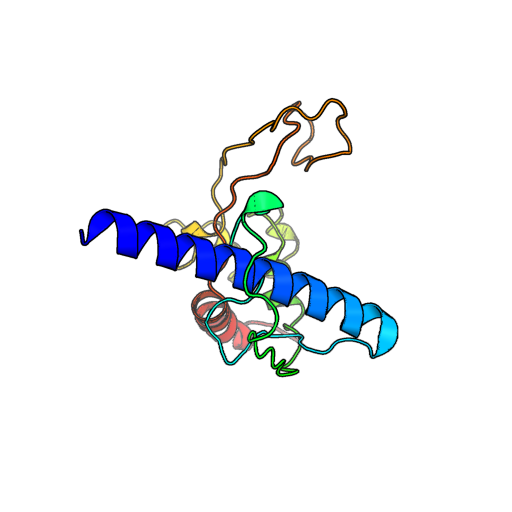8 160 THR A C 1
ATOM 1297 O O . THR A 1 160 ? -18.770 -4.641 17.863 1.00 86.38 160 THR A O 1
ATOM 1300 N N . LEU A 1 161 ? -17.861 -5.992 16.303 1.00 83.31 161 LEU A N 1
ATOM 1301 C CA . LEU A 1 161 ? -18.815 -5.683 15.249 1.00 83.31 161 LEU A CA 1
ATOM 1302 C C . LEU A 1 161 ? -20.152 -6.344 15.586 1.00 83.31 161 LEU A C 1
ATOM 1304 O O . LEU A 1 161 ? -20.273 -7.567 15.618 1.00 83.31 161 LEU A O 1
ATOM 1308 N N . LYS A 1 162 ? -21.163 -5.524 15.868 1.00 71.50 162 LYS A N 1
ATOM 1309 C CA . LYS A 1 162 ? -22.537 -6.006 16.001 1.00 71.50 162 LYS A CA 1
ATOM 1310 C C . LYS A 1 162 ? -23.084 -6.255 14.596 1.00 71.50 162 LYS A C 1
ATOM 1312 O O . LYS A 1 162 ? -22.982 -5.364 13.753 1.00 71.50 162 LYS A O 1
ATOM 1317 N N . LEU A 1 163 ? -23.604 -7.463 14.373 1.00 54.59 163 LEU A N 1
ATOM 1318 C CA . LEU A 1 163 ? -24.416 -7.805 13.202 1.00 54.59 163 LEU A CA 1
ATOM 1319 C C . LEU A 1 163 ? -25.698 -6.965 13.169 1.00 54.59 163 LEU A C 1
ATOM 1321 O O . LEU A 1 163 ? -26.244 -6.696 14.267 1.00 54.59 163 LEU A O 1
#

Sequence (163 aa):
MQFFSAILHVLIMFVSRYVEGLCWVCRYYYQGVCSWLWSVSDLLFYPYHYAPFASDMKGLADLEITFFLGEPFKPFDQLMGTLPAASSSALPEAYRRLMNDPASPILEFYPPEFEIDMNGKRFAWQVCKLGLLCEDQGIAKLPFIDEKKLLAETKKLEGTLKL

InterPro domains:
  IPR027073 5'-3' exoribonuclease [PTHR12341] (15-162)
  IPR041412 Xrn1, helical domain [PF17846] (14-161)

Foldseek 3Di:
DVVVVVVLVVLVVLLLQQVLQVVQVVCCVVPNHQAQAQPDPDDRHNQDLDHDDPVSNPPCPPRDHHGHHDDHDDPQLVCLQPDALVVLVVDDPLSNCCCPPPPRPQVLQHDPDWDFDQVPDDDQVCADDDDDDDSRRGRTPGHHDDSVSSCVSVVVCPVVDDD

Organism: NCBI:txid479676